Protein AF-A0A1G2TI21-F1 (afdb_monomer_lite)

pLDDT: mean 89.79, std 10.81, range [49.06, 98.62]

Secondary structure (DSSP, 8-state):
--HHHHHHHHHHHHHTS-TTS-HHHHHHHHHTHHHHHHHHHHHHS-SEEEE--GGGSTT--EEHHHHHHHHHHTTGGGGB--TTSHHHHHHHH-GGGS-GGGTTS-EEEEEEEEEETTEEEEEEEEEETTEEEEEEEETTSEE-TTSPEEEE-GGG-

Foldseek 3Di:
DDLVVLLVVLVVVLVPDDPPDDPVVSVVSVVCSVVSSLVCCLVPPPQKDWDDDPQQPPFGKDFLVVVLVSCVVVVQLVFFAECPDPLNVVCQVPVVPPDPVLAPAWEWRSVQWDDDPPWIWTWTWYDDPSGIDIDIDTRRDMDHPSYTTMGGDPSND

Sequence (157 aa):
MEINQFVEFASAVVRSLPRNLDPVTAQRWIREQGTLADVLRKALAPAFELYLAPGQQNGGTMTGFDIDKHLEETKLIDRAFILDDELVKGWLANHATYPEEFKGKAIFLWKSKRTIGSNRRVAYLCWHDNRVIVRWAWLESRWSGRSPALLMSSSVL

Radius of gyration: 20.41 Å; chains: 1; bounding box: 55×36×53 Å

Structure (mmCIF, N/CA/C/O backbone):
data_AF-A0A1G2TI21-F1
#
_entry.id   AF-A0A1G2TI21-F1
#
loop_
_atom_site.group_PDB
_atom_site.id
_atom_site.type_symbol
_atom_site.label_atom_id
_atom_site.label_alt_id
_atom_site.label_comp_id
_atom_site.label_asym_id
_atom_site.label_entity_id
_atom_site.label_seq_id
_atom_site.pdbx_PDB_ins_code
_atom_site.Cartn_x
_atom_site.Cartn_y
_atom_site.Cartn_z
_atom_site.occupancy
_atom_site.B_iso_or_equiv
_atom_site.auth_seq_id
_atom_site.auth_comp_id
_atom_site.auth_asym_id
_atom_site.auth_atom_id
_atom_site.pdbx_PDB_model_num
ATOM 1 N N . MET A 1 1 ? -13.786 3.032 3.639 1.00 51.84 1 MET A N 1
ATOM 2 C CA . MET A 1 1 ? -14.599 3.301 4.841 1.00 51.84 1 MET A CA 1
ATOM 3 C C . MET A 1 1 ? -14.696 4.809 4.977 1.00 51.84 1 MET A C 1
ATOM 5 O O . MET A 1 1 ? -13.662 5.459 5.070 1.00 51.84 1 MET A O 1
ATOM 9 N N . GLU A 1 2 ? -15.893 5.366 4.827 1.00 60.16 2 GLU A N 1
ATOM 10 C CA . GLU A 1 2 ? -16.106 6.820 4.756 1.00 60.16 2 GLU A CA 1
ATOM 11 C C . GLU A 1 2 ? -16.268 7.439 6.152 1.00 60.16 2 GLU A C 1
ATOM 13 O O . GLU A 1 2 ? -16.718 6.770 7.081 1.00 60.16 2 GLU A O 1
ATOM 18 N N . ILE A 1 3 ? -15.942 8.730 6.296 1.00 61.09 3 ILE A N 1
ATOM 19 C CA . ILE A 1 3 ? -16.057 9.504 7.553 1.00 61.09 3 ILE A CA 1
ATOM 20 C C . ILE A 1 3 ? -17.454 9.360 8.185 1.00 61.09 3 ILE A C 1
ATOM 22 O O . ILE A 1 3 ? -17.581 9.249 9.404 1.00 61.09 3 ILE A O 1
ATOM 26 N N . ASN A 1 4 ? -18.493 9.269 7.353 1.00 71.31 4 ASN A N 1
ATOM 27 C CA . ASN A 1 4 ? -19.881 9.155 7.794 1.00 71.31 4 ASN A CA 1
ATOM 28 C C . ASN A 1 4 ? -20.168 7.856 8.570 1.00 71.31 4 ASN A C 1
ATOM 30 O O . ASN A 1 4 ? -20.959 7.875 9.508 1.00 71.31 4 ASN A O 1
ATOM 34 N N . GLN A 1 5 ? -19.477 6.752 8.263 1.00 76.00 5 GLN A N 1
ATOM 35 C CA . GLN A 1 5 ? -19.720 5.455 8.912 1.00 76.00 5 GLN A CA 1
ATOM 36 C C . GLN A 1 5 ? -19.286 5.453 10.385 1.00 76.00 5 GLN A C 1
ATOM 38 O O . GLN A 1 5 ? -19.946 4.859 11.235 1.00 76.00 5 GLN A O 1
ATOM 43 N N . PHE A 1 6 ? -18.206 6.165 10.715 1.00 74.06 6 PHE A N 1
ATOM 44 C CA . PHE A 1 6 ? -17.738 6.290 12.097 1.00 74.06 6 PHE A CA 1
ATOM 45 C C . PHE A 1 6 ? -18.636 7.189 12.940 1.00 74.06 6 PHE A C 1
ATOM 47 O O . PHE A 1 6 ? -18.887 6.888 14.106 1.00 74.06 6 PHE A O 1
ATOM 54 N N . VAL A 1 7 ? -19.159 8.264 12.347 1.00 75.25 7 VAL A N 1
ATOM 55 C CA . VAL A 1 7 ? -20.132 9.146 13.004 1.00 75.25 7 VAL A CA 1
ATOM 56 C C . VAL A 1 7 ? -21.440 8.401 13.275 1.00 75.25 7 VAL A C 1
ATOM 58 O O . VAL A 1 7 ? -22.002 8.519 14.369 1.00 75.25 7 VAL A O 1
ATOM 61 N N . GLU A 1 8 ? -21.909 7.590 12.325 1.00 79.94 8 GLU A N 1
ATOM 62 C CA . GLU A 1 8 ? -23.090 6.742 12.509 1.00 79.94 8 GLU A CA 1
ATOM 63 C C . GLU A 1 8 ? -22.877 5.680 13.587 1.00 79.94 8 GLU A C 1
ATOM 65 O O . GLU A 1 8 ? -23.723 5.532 14.469 1.00 79.94 8 GLU A O 1
ATOM 70 N N . PHE A 1 9 ? -21.734 4.993 13.582 1.00 77.50 9 PHE A N 1
ATOM 71 C CA . PHE A 1 9 ? -21.417 4.007 14.612 1.00 77.50 9 PHE A CA 1
ATOM 72 C C . PHE A 1 9 ? -21.297 4.649 16.001 1.00 77.50 9 PHE A C 1
ATOM 74 O O . PHE A 1 9 ? -21.900 4.160 16.954 1.00 77.50 9 PHE A O 1
ATOM 81 N N . ALA A 1 10 ? -20.616 5.793 16.126 1.00 75.62 10 ALA A N 1
ATOM 82 C CA . ALA A 1 10 ? -20.565 6.546 17.379 1.00 75.62 10 ALA A CA 1
ATOM 83 C C . ALA A 1 10 ? -21.970 6.985 17.836 1.00 75.62 10 ALA A C 1
ATOM 85 O O . ALA A 1 10 ? -22.293 6.882 19.019 1.00 75.62 10 ALA A O 1
ATOM 86 N N . SER A 1 11 ? -22.843 7.390 16.903 1.00 80.00 11 SER A N 1
ATOM 87 C CA . SER A 1 11 ? -24.251 7.696 17.207 1.00 80.00 11 SER A CA 1
ATOM 88 C C . SER A 1 11 ? -24.996 6.466 17.725 1.00 80.00 11 SER A C 1
ATOM 90 O O . SER A 1 11 ? -25.776 6.568 18.669 1.00 80.00 11 SER A O 1
ATOM 92 N N . ALA A 1 12 ? -24.778 5.302 17.109 1.00 83.69 12 ALA A N 1
ATOM 93 C CA . ALA A 1 12 ? -25.405 4.048 17.503 1.00 83.69 12 ALA A CA 1
ATOM 94 C C . ALA A 1 12 ? -24.956 3.610 18.904 1.00 83.69 12 ALA A C 1
ATOM 96 O O . ALA A 1 12 ? -25.803 3.245 19.718 1.00 83.69 12 ALA A O 1
ATOM 97 N N . VAL A 1 13 ? -23.661 3.737 19.221 1.00 79.88 13 VAL A N 1
ATOM 98 C CA . VAL A 1 13 ? -23.118 3.480 20.564 1.00 79.88 13 VAL A CA 1
ATOM 99 C C . VAL A 1 13 ? -23.797 4.380 21.596 1.00 79.88 13 VAL A C 1
ATOM 101 O O . VAL A 1 13 ? -24.339 3.870 22.575 1.00 79.88 13 VAL A O 1
ATOM 104 N N . VAL A 1 14 ? -23.874 5.692 21.344 1.00 79.50 14 VAL A N 1
ATOM 105 C CA . VAL A 1 14 ? -24.547 6.646 22.245 1.00 79.50 14 VAL A CA 1
ATOM 106 C C . VAL A 1 14 ? -26.038 6.316 22.413 1.00 79.50 14 VAL A C 1
ATOM 108 O O . VAL A 1 14 ? -26.560 6.372 23.522 1.00 79.50 14 VAL A O 1
ATOM 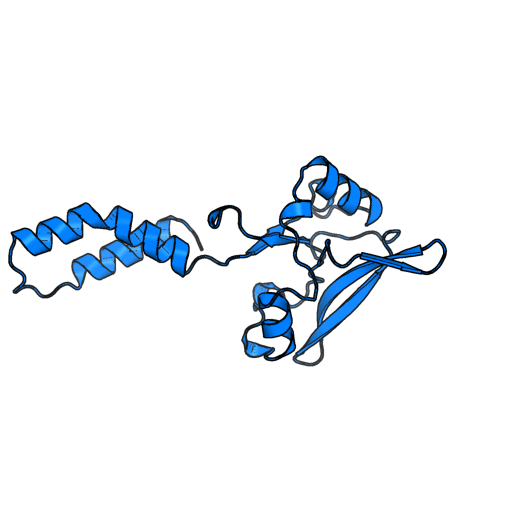111 N N . ARG A 1 15 ? -26.736 5.911 21.344 1.00 81.69 15 ARG A N 1
ATOM 112 C CA . ARG A 1 15 ? -28.155 5.501 21.402 1.00 81.69 15 ARG A CA 1
ATOM 113 C C . ARG A 1 15 ? -28.382 4.177 22.136 1.00 81.69 15 ARG A C 1
ATOM 115 O O . ARG A 1 15 ? -29.480 3.953 22.638 1.00 81.69 15 ARG A O 1
ATOM 122 N N . SER A 1 16 ? -27.376 3.306 22.177 1.00 82.69 16 SER A N 1
ATOM 123 C CA . SER A 1 16 ? -27.433 1.998 22.843 1.00 82.69 16 SER A CA 1
ATOM 124 C C . SER A 1 16 ? -27.150 2.055 24.348 1.00 82.69 16 SER A C 1
ATOM 126 O O . SER A 1 16 ? -27.250 1.038 25.034 1.00 82.69 16 SER A O 1
ATOM 128 N N . LEU A 1 17 ? -26.806 3.238 24.869 1.00 79.62 17 LEU A N 1
ATOM 129 C CA . LEU A 1 17 ? -26.493 3.441 26.276 1.00 79.62 17 LEU A CA 1
ATOM 130 C C . LEU A 1 17 ? -27.681 3.062 27.191 1.00 79.62 17 LEU A C 1
ATOM 132 O O . LEU A 1 17 ? -28.838 3.346 26.861 1.00 79.62 17 LEU A O 1
ATOM 136 N N . PRO A 1 18 ? -27.423 2.444 28.361 1.00 81.50 18 PRO A N 1
ATOM 137 C CA . PRO A 1 18 ? -28.463 2.104 29.326 1.00 81.50 18 PRO A CA 1
ATOM 138 C C . PRO A 1 18 ? -29.318 3.314 29.729 1.00 81.50 18 PRO A C 1
ATOM 140 O O . PRO A 1 18 ? -28.803 4.373 30.080 1.00 81.50 18 PRO A O 1
ATOM 143 N N . ARG A 1 19 ? -30.647 3.152 29.741 1.00 74.12 19 ARG A N 1
ATOM 144 C CA . ARG A 1 19 ? -31.590 4.242 30.075 1.00 74.12 19 ARG A CA 1
ATOM 145 C C . ARG A 1 19 ? -31.525 4.706 31.534 1.00 74.12 19 ARG A C 1
ATOM 147 O O . ARG A 1 19 ? -32.115 5.725 31.869 1.00 74.12 19 ARG A O 1
ATOM 154 N N . ASN A 1 20 ? -30.847 3.948 32.391 1.00 82.62 20 ASN A N 1
ATOM 155 C CA . ASN A 1 20 ? -30.619 4.257 33.800 1.00 82.62 20 ASN A CA 1
ATOM 156 C C . ASN A 1 20 ? -29.287 4.984 34.053 1.00 82.62 20 ASN A C 1
ATOM 158 O O . ASN A 1 20 ? -28.899 5.133 35.210 1.00 82.62 20 ASN A O 1
ATOM 162 N N . LEU A 1 21 ? -28.579 5.413 33.005 1.00 78.94 21 LEU A N 1
ATOM 163 C CA . LEU A 1 21 ? -27.457 6.331 33.159 1.00 78.94 21 LEU A CA 1
ATOM 164 C C . LEU A 1 21 ? -27.945 7.658 33.724 1.00 78.94 21 LEU A C 1
ATOM 166 O O . LEU A 1 21 ? -28.997 8.167 33.330 1.00 78.94 21 LEU A O 1
ATOM 170 N N . ASP A 1 22 ? -27.162 8.233 34.631 1.00 86.50 22 ASP A N 1
ATOM 171 C CA . ASP A 1 22 ? -27.474 9.563 35.115 1.00 86.50 22 ASP A CA 1
ATOM 172 C C . ASP A 1 22 ? -27.386 10.582 33.953 1.00 86.50 22 ASP A C 1
ATOM 174 O O . ASP A 1 22 ? -26.589 10.413 33.016 1.00 86.50 22 ASP A O 1
ATOM 178 N N . PRO A 1 23 ? -28.197 11.653 33.986 1.00 79.12 23 PRO A N 1
ATOM 179 C CA . PRO A 1 23 ? -28.269 12.614 32.888 1.00 79.12 23 PRO A CA 1
ATOM 180 C C . PRO A 1 23 ? -26.943 13.318 32.577 1.00 79.12 23 PRO A C 1
ATOM 182 O O . PRO A 1 23 ? -26.710 13.699 31.428 1.00 79.12 23 PRO A O 1
ATOM 185 N N . VAL A 1 24 ? -26.068 13.488 33.575 1.00 84.00 24 VAL A N 1
ATOM 186 C CA . VAL A 1 24 ? -24.775 14.166 33.414 1.00 84.00 24 VAL A CA 1
ATOM 187 C C . VAL A 1 24 ? -23.830 13.279 32.612 1.00 84.00 24 VAL A C 1
ATOM 189 O O . VAL A 1 24 ? -23.210 13.745 31.651 1.00 84.00 24 VAL A O 1
ATOM 192 N N . THR A 1 25 ? -23.779 11.987 32.932 1.00 81.25 25 THR A N 1
ATOM 193 C CA . THR A 1 25 ? -23.002 11.006 32.170 1.00 81.25 25 THR A CA 1
ATOM 194 C C . THR A 1 25 ? -23.543 10.857 30.750 1.00 81.25 25 THR A C 1
ATOM 196 O O . THR A 1 25 ? -22.763 10.897 29.798 1.00 81.25 25 THR A O 1
ATOM 199 N N . ALA A 1 26 ? -24.864 10.775 30.563 1.00 76.75 26 ALA A N 1
ATOM 200 C CA . ALA A 1 26 ? -25.468 10.681 29.231 1.00 76.75 26 ALA A CA 1
ATOM 201 C C . ALA A 1 26 ? -25.150 11.908 28.349 1.00 76.75 26 ALA A C 1
ATOM 203 O O . ALA A 1 26 ? -24.732 11.761 27.199 1.00 76.75 26 ALA A O 1
ATOM 204 N N . GLN A 1 27 ? -25.266 13.126 28.893 1.00 81.50 27 GLN A N 1
ATOM 205 C CA . GLN A 1 27 ? -24.886 14.350 28.178 1.00 81.50 27 GLN A CA 1
ATOM 206 C C . GLN A 1 27 ? -23.392 14.410 27.855 1.00 81.50 27 GLN A C 1
ATOM 208 O O . GLN A 1 27 ? -23.010 14.967 26.824 1.00 81.50 27 GLN A O 1
ATOM 213 N N . ARG A 1 28 ? -22.532 13.864 28.720 1.00 84.44 28 ARG A N 1
ATOM 214 C CA . ARG A 1 28 ? -21.093 13.797 28.462 1.00 84.44 28 ARG A CA 1
ATOM 215 C C . ARG A 1 28 ? -20.784 12.915 27.253 1.00 84.44 28 ARG A C 1
ATOM 217 O O . ARG A 1 28 ? -20.082 13.376 26.361 1.00 84.44 28 ARG A O 1
ATOM 224 N N . TRP A 1 29 ? -21.379 11.726 27.165 1.00 81.38 29 TRP A N 1
ATOM 225 C CA . TRP A 1 29 ? -21.217 10.832 26.011 1.00 81.38 29 TRP A CA 1
ATOM 226 C C . TRP A 1 29 ? -21.719 11.438 24.698 1.00 81.38 29 TRP A C 1
ATOM 228 O O . TRP A 1 29 ? -21.053 11.305 23.675 1.00 81.38 29 TRP A O 1
ATOM 238 N N . ILE A 1 30 ? -22.851 12.150 24.721 1.00 82.81 30 ILE A N 1
ATOM 239 C CA . ILE A 1 30 ? -23.359 12.866 23.538 1.00 82.81 30 ILE A CA 1
ATOM 240 C C . ILE A 1 30 ? -22.366 13.953 23.099 1.00 82.81 30 ILE A C 1
ATOM 242 O O . ILE A 1 30 ? -22.066 14.085 21.916 1.00 82.81 30 ILE A O 1
ATOM 246 N N . ARG A 1 31 ? -21.820 14.721 24.048 1.00 85.62 31 ARG A N 1
ATOM 247 C CA . ARG A 1 31 ? -20.852 15.793 23.765 1.00 85.62 31 ARG A CA 1
ATOM 248 C C . ARG A 1 31 ? -19.530 15.256 23.216 1.00 85.62 31 ARG A C 1
ATOM 250 O O . ARG A 1 31 ? -18.939 15.870 22.337 1.00 85.62 31 ARG A O 1
ATOM 257 N N . GLU A 1 32 ? -19.074 14.120 23.735 1.00 87.00 32 GLU A N 1
ATOM 258 C CA . GLU A 1 32 ? -17.811 13.477 23.355 1.00 87.00 32 GLU A CA 1
ATOM 259 C C . GLU A 1 32 ? -17.948 12.551 22.132 1.00 87.00 32 GLU A C 1
ATOM 261 O O . GLU A 1 32 ? -16.977 11.915 21.725 1.00 87.00 32 GLU A O 1
ATOM 266 N N . GLN A 1 33 ? -19.122 12.498 21.492 1.00 82.69 33 GLN A N 1
ATOM 267 C CA . GLN A 1 33 ? -19.380 11.628 20.343 1.00 82.69 33 GLN A CA 1
ATOM 268 C C . GLN A 1 33 ? -18.394 11.854 19.183 1.00 82.69 33 GLN A C 1
ATOM 270 O O . GLN A 1 33 ? -17.960 10.889 18.554 1.00 82.69 33 GLN A O 1
ATOM 275 N N . GLY A 1 34 ? -18.013 13.108 18.911 1.00 79.12 34 GLY A N 1
ATOM 276 C CA . GLY A 1 34 ? -17.005 13.432 17.893 1.00 79.12 34 GLY A CA 1
ATOM 277 C C . GLY A 1 34 ? -15.630 12.850 18.234 1.00 79.12 34 GLY A C 1
ATOM 278 O O . GLY A 1 34 ? -15.023 12.174 17.409 1.00 79.12 34 GLY A O 1
ATOM 279 N N . THR A 1 35 ? -15.194 13.007 19.486 1.00 83.69 35 THR A N 1
ATOM 280 C CA . THR A 1 35 ? -13.942 12.424 19.992 1.00 83.69 35 THR A CA 1
ATOM 281 C C . THR A 1 35 ? -13.954 10.900 19.898 1.00 83.69 35 THR A C 1
ATOM 283 O O . THR A 1 35 ? -12.966 10.298 19.483 1.00 83.69 35 THR A O 1
ATOM 286 N N . LEU A 1 36 ? -15.075 10.260 20.244 1.00 78.56 36 LEU A N 1
ATOM 287 C CA . LEU A 1 36 ? -15.232 8.813 20.111 1.00 78.56 36 LEU A CA 1
ATOM 288 C C . LEU A 1 36 ? -15.121 8.374 18.645 1.00 78.56 36 LEU A C 1
ATOM 290 O O . LEU A 1 36 ? -14.409 7.415 18.353 1.00 78.56 36 LEU A O 1
ATOM 294 N N . ALA A 1 37 ? -15.779 9.083 17.724 1.00 77.06 37 ALA A N 1
ATOM 295 C CA . ALA A 1 37 ? -15.675 8.806 16.295 1.00 77.06 37 ALA A CA 1
ATOM 296 C C . ALA A 1 37 ? -14.225 8.936 15.796 1.00 77.06 37 ALA A C 1
ATOM 298 O O . ALA A 1 37 ? -13.760 8.070 15.059 1.00 77.06 37 ALA A O 1
ATOM 299 N N . ASP A 1 38 ? -13.482 9.948 16.249 1.00 77.06 38 ASP A N 1
ATOM 300 C CA . ASP A 1 38 ? -12.073 10.139 15.891 1.00 77.06 38 ASP A CA 1
ATOM 301 C C . ASP A 1 38 ? -11.158 9.042 16.444 1.00 77.06 38 ASP A C 1
ATOM 303 O O . ASP A 1 38 ? -10.283 8.548 15.728 1.00 77.06 38 ASP A O 1
ATOM 307 N N . VAL A 1 39 ? -11.357 8.632 17.700 1.00 79.56 39 VAL A N 1
ATOM 308 C CA . VAL A 1 39 ? -10.603 7.529 18.317 1.00 79.56 39 VAL A CA 1
ATOM 309 C C . VAL A 1 39 ? -10.871 6.225 17.574 1.00 79.56 39 VAL A C 1
ATOM 311 O O . VAL A 1 39 ? -9.929 5.518 17.220 1.00 79.56 39 VAL A O 1
ATOM 314 N N . LEU A 1 40 ? -12.137 5.929 17.276 1.00 75.69 40 LEU A N 1
ATOM 315 C CA . LEU A 1 40 ? -12.517 4.742 16.513 1.00 75.69 40 LEU A CA 1
ATOM 316 C C . LEU A 1 40 ? -11.961 4.787 15.093 1.00 75.69 40 LEU A C 1
ATOM 318 O O . LEU A 1 40 ? -11.450 3.780 14.613 1.00 75.69 40 LEU A O 1
ATOM 322 N N . ARG A 1 41 ? -11.982 5.952 14.440 1.00 71.38 41 ARG A N 1
ATOM 323 C CA . ARG A 1 41 ? -11.367 6.139 13.125 1.00 71.38 41 ARG A CA 1
ATOM 324 C C . ARG A 1 41 ? -9.877 5.844 13.175 1.00 71.38 41 ARG A C 1
ATOM 326 O O . ARG A 1 41 ? -9.398 5.088 12.345 1.00 71.38 41 ARG A O 1
ATOM 333 N N . LYS A 1 42 ? -9.144 6.386 14.146 1.00 69.56 42 LYS A N 1
ATOM 334 C CA . LYS A 1 42 ? -7.704 6.119 14.290 1.00 69.56 42 LYS A CA 1
ATOM 335 C C . LYS A 1 42 ? -7.408 4.654 14.607 1.00 69.56 42 LYS A C 1
ATOM 337 O O . LYS A 1 42 ? -6.424 4.122 14.111 1.00 69.56 42 LYS A O 1
ATOM 342 N N . ALA A 1 43 ? -8.254 4.008 15.404 1.00 69.56 43 ALA A N 1
ATOM 343 C CA . ALA A 1 43 ? -8.070 2.614 15.795 1.00 69.56 43 ALA A CA 1
ATOM 344 C C . ALA A 1 43 ? -8.438 1.613 14.687 1.00 69.56 43 ALA A C 1
ATOM 346 O O . ALA A 1 43 ? -7.876 0.522 14.645 1.00 69.56 43 ALA A O 1
ATOM 347 N N . LEU A 1 44 ? -9.395 1.957 13.818 1.00 71.81 44 LEU A N 1
ATOM 348 C CA . LEU A 1 44 ? -10.007 1.017 12.871 1.00 71.81 44 LEU A CA 1
ATOM 349 C C . LEU A 1 44 ? -9.771 1.374 11.400 1.00 71.81 44 LEU A C 1
ATOM 351 O O . LEU A 1 44 ? -10.007 0.534 10.532 1.00 71.81 44 LEU A O 1
ATOM 355 N N . ALA A 1 45 ? -9.350 2.602 11.081 1.00 71.94 45 ALA A N 1
ATOM 356 C CA . ALA A 1 45 ? -9.005 2.948 9.710 1.00 71.94 45 ALA A CA 1
ATOM 357 C C . ALA A 1 45 ? -7.799 2.112 9.260 1.00 71.94 45 ALA A C 1
ATOM 359 O O . ALA A 1 45 ? -6.842 1.953 10.022 1.00 71.94 45 ALA A O 1
ATOM 360 N N . PRO A 1 46 ? -7.810 1.606 8.015 1.00 72.31 46 PRO A N 1
ATOM 361 C CA . PRO A 1 46 ? -6.653 0.923 7.470 1.00 72.31 46 PRO A CA 1
ATOM 362 C C . PRO A 1 46 ? -5.422 1.826 7.570 1.00 72.31 46 PRO A C 1
ATOM 364 O O . PRO A 1 46 ? -5.436 2.969 7.108 1.00 72.31 46 PRO A O 1
ATOM 367 N N . ALA A 1 47 ? -4.336 1.297 8.134 1.00 85.25 47 ALA A N 1
ATOM 368 C CA . ALA A 1 47 ? -3.057 2.003 8.227 1.00 85.25 47 ALA A CA 1
ATOM 369 C C . ALA A 1 47 ? -2.363 2.173 6.860 1.00 85.25 47 ALA A C 1
ATOM 371 O O . ALA A 1 47 ? -1.231 2.646 6.778 1.00 85.25 47 ALA A O 1
ATOM 372 N N . PHE A 1 48 ? -3.037 1.796 5.776 1.00 92.00 48 PHE A N 1
ATOM 373 C CA . PHE A 1 48 ? -2.527 1.778 4.420 1.00 92.00 48 PHE A CA 1
ATOM 374 C C . PHE A 1 48 ? -3.590 2.247 3.421 1.00 92.00 48 PHE A C 1
ATOM 376 O O . PHE A 1 48 ? -4.789 2.205 3.688 1.00 92.00 48 PHE A O 1
ATOM 383 N N . GLU A 1 49 ? -3.139 2.653 2.243 1.00 94.31 49 GLU A N 1
ATOM 384 C CA . GLU A 1 49 ? -3.967 2.974 1.090 1.00 94.31 49 GLU A CA 1
ATOM 385 C C . GLU A 1 49 ? -3.304 2.493 -0.206 1.00 94.31 49 GLU A C 1
ATOM 387 O O . GLU A 1 49 ? -2.081 2.344 -0.292 1.00 94.31 49 GLU A O 1
ATOM 392 N N . LEU A 1 50 ? -4.131 2.246 -1.223 1.00 96.44 50 LEU A N 1
ATOM 393 C CA . LEU A 1 50 ? -3.665 1.965 -2.576 1.00 96.44 50 LEU A CA 1
ATOM 394 C C . LEU A 1 50 ? -3.603 3.262 -3.372 1.00 96.44 50 LEU A C 1
ATOM 396 O O . LEU A 1 50 ? -4.619 3.924 -3.575 1.00 96.44 50 LEU A O 1
ATOM 400 N N . TYR A 1 51 ? -2.415 3.586 -3.864 1.00 97.50 51 TYR A N 1
ATOM 401 C CA . TYR A 1 51 ? -2.162 4.790 -4.633 1.00 97.50 51 TYR A CA 1
ATOM 402 C C . TYR A 1 51 ? -1.890 4.472 -6.104 1.00 97.50 51 TYR A C 1
ATOM 404 O O . TYR A 1 51 ? -1.095 3.589 -6.432 1.00 97.50 51 TYR A O 1
ATOM 412 N N . LEU A 1 52 ? -2.531 5.235 -6.989 1.00 98.25 52 LEU A N 1
ATOM 413 C CA . LEU A 1 52 ? -2.251 5.252 -8.421 1.00 98.25 52 LEU A CA 1
ATOM 414 C C . LEU A 1 52 ? -1.647 6.602 -8.791 1.00 98.25 52 LEU A C 1
ATOM 416 O O . LEU A 1 52 ? -2.285 7.640 -8.583 1.00 98.25 52 LEU A O 1
ATOM 420 N N . ALA A 1 53 ? -0.453 6.579 -9.387 1.00 97.50 53 ALA A N 1
ATOM 421 C CA . ALA A 1 53 ? 0.128 7.779 -9.975 1.00 97.50 53 ALA A CA 1
ATOM 422 C C . ALA A 1 53 ? -0.814 8.336 -11.062 1.00 97.50 53 ALA A C 1
ATOM 424 O O . ALA A 1 53 ? -1.527 7.551 -11.695 1.00 97.50 53 ALA A O 1
ATOM 425 N N . PRO A 1 54 ? -0.832 9.659 -11.318 1.00 98.00 54 PRO A N 1
ATOM 426 C CA . PRO A 1 54 ? -1.787 10.273 -12.242 1.00 98.00 54 PRO A CA 1
ATOM 427 C C . PRO A 1 54 ? -1.854 9.592 -13.617 1.00 98.00 54 PRO A C 1
ATOM 429 O O . PRO A 1 54 ? -2.940 9.351 -14.134 1.00 98.00 54 PRO A O 1
ATOM 432 N N . GLY A 1 55 ? -0.711 9.182 -14.176 1.00 96.69 55 GLY A N 1
ATOM 433 C CA . GLY A 1 55 ? -0.662 8.492 -15.470 1.00 96.69 55 GLY A CA 1
ATOM 434 C C . GLY A 1 55 ? -1.151 7.035 -15.462 1.00 96.69 55 GLY A C 1
ATOM 435 O O . GLY A 1 55 ? -1.299 6.451 -16.531 1.00 96.69 55 GLY A O 1
ATOM 436 N N . GLN A 1 56 ? -1.412 6.430 -14.298 1.00 97.44 56 GLN A N 1
ATOM 437 C CA . GLN A 1 56 ? -2.049 5.108 -14.174 1.00 97.44 56 GLN A CA 1
ATOM 438 C C . GLN A 1 56 ? -3.584 5.190 -14.088 1.00 97.44 56 GLN A C 1
ATOM 440 O O . GLN A 1 56 ? -4.267 4.164 -14.157 1.00 97.44 56 GLN A O 1
ATOM 445 N N . GLN A 1 57 ? -4.137 6.386 -13.876 1.00 96.50 5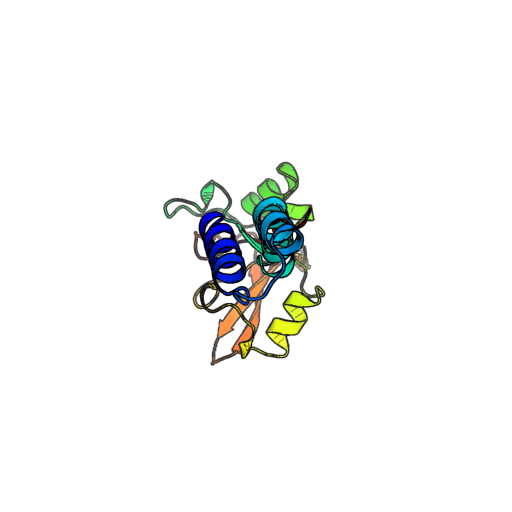7 GLN A N 1
ATOM 446 C CA . GLN A 1 57 ? -5.573 6.597 -13.700 1.00 96.50 57 GLN A CA 1
ATOM 447 C C . GLN A 1 57 ? -6.304 6.543 -15.048 1.00 96.50 57 GLN A C 1
ATOM 449 O O . GLN A 1 57 ? -5.690 6.646 -16.108 1.00 96.50 57 GLN A O 1
ATOM 454 N N . ASN A 1 58 ? -7.627 6.356 -15.022 1.00 95.50 58 ASN A N 1
ATOM 455 C CA . ASN A 1 58 ? -8.483 6.358 -16.220 1.00 95.50 58 ASN A CA 1
ATOM 456 C C . ASN A 1 58 ? -8.040 5.374 -17.325 1.00 95.50 58 ASN A C 1
ATOM 458 O O . ASN A 1 58 ? -8.165 5.657 -18.512 1.00 95.50 58 ASN A O 1
ATOM 462 N N . GLY A 1 59 ? -7.500 4.214 -16.933 1.00 93.88 59 GLY A N 1
ATOM 463 C CA . GLY A 1 59 ? -7.002 3.195 -17.867 1.00 93.88 59 GLY A CA 1
ATOM 464 C C . GLY A 1 59 ? -5.594 3.458 -18.409 1.00 93.88 59 GLY A C 1
ATOM 465 O O . GLY A 1 59 ? -5.107 2.678 -19.225 1.00 93.88 59 GLY A O 1
ATOM 466 N N . GLY A 1 60 ? -4.931 4.518 -17.943 1.00 97.06 60 GLY A N 1
ATOM 467 C CA . GLY A 1 60 ? -3.563 4.851 -18.307 1.00 97.06 60 GLY A CA 1
ATOM 468 C C . GLY A 1 60 ? -2.532 3.829 -17.824 1.00 97.06 60 GLY A C 1
ATOM 469 O O . GLY A 1 60 ? -2.794 2.954 -16.989 1.00 97.06 60 GLY A O 1
ATOM 470 N N . THR A 1 61 ? -1.324 3.954 -18.369 1.00 97.56 61 THR A N 1
ATOM 471 C CA . THR A 1 61 ? -0.165 3.161 -17.959 1.00 97.56 61 THR A CA 1
ATOM 472 C C . THR A 1 61 ? 1.069 4.037 -17.842 1.00 97.56 61 THR A C 1
ATOM 474 O O . THR A 1 61 ? 1.284 4.901 -18.690 1.00 97.56 61 THR A O 1
ATOM 477 N N . MET A 1 62 ? 1.925 3.749 -16.866 1.00 98.00 62 MET A N 1
ATOM 478 C CA . MET A 1 62 ? 3.232 4.394 -16.698 1.00 98.00 62 MET A CA 1
ATOM 479 C C . MET A 1 62 ? 4.331 3.343 -16.629 1.00 98.00 62 MET A C 1
ATOM 481 O O . MET A 1 62 ? 4.063 2.204 -16.237 1.00 98.00 62 MET A O 1
ATOM 485 N N . THR A 1 63 ? 5.560 3.699 -17.009 1.00 98.12 63 THR A N 1
ATOM 486 C CA . THR A 1 63 ? 6.693 2.819 -16.709 1.00 98.12 63 THR A CA 1
ATOM 487 C C . THR A 1 63 ? 6.960 2.819 -15.209 1.00 98.12 63 THR A C 1
ATOM 489 O O . THR A 1 63 ? 6.621 3.769 -14.499 1.00 98.12 63 THR A O 1
ATOM 492 N N . GLY A 1 64 ? 7.597 1.767 -14.712 1.00 97.75 64 GLY A N 1
ATOM 493 C CA . GLY A 1 64 ? 8.073 1.758 -13.339 1.00 97.75 64 GLY A CA 1
ATOM 494 C C . GLY A 1 64 ? 9.078 2.858 -13.031 1.00 97.75 64 GLY A C 1
ATOM 495 O O . GLY A 1 64 ? 9.050 3.400 -11.936 1.00 97.75 64 GLY A O 1
ATOM 496 N N . PHE A 1 65 ? 9.923 3.252 -13.980 1.00 97.88 65 PHE A N 1
ATOM 497 C CA . PHE A 1 65 ? 10.800 4.405 -13.777 1.00 97.88 65 PHE A CA 1
ATOM 498 C C . PHE A 1 65 ? 10.022 5.706 -13.571 1.00 97.88 65 PHE A C 1
ATOM 500 O O . PHE A 1 65 ? 10.347 6.463 -12.658 1.00 97.88 65 PHE A O 1
ATOM 507 N N . ASP A 1 66 ? 8.976 5.942 -14.364 1.00 98.38 66 ASP A N 1
ATOM 508 C CA . ASP A 1 66 ? 8.157 7.150 -14.232 1.00 98.38 66 ASP A CA 1
ATOM 509 C C . ASP A 1 66 ? 7.387 7.166 -12.908 1.00 98.38 66 ASP A C 1
ATOM 511 O O . ASP A 1 66 ? 7.252 8.216 -12.284 1.00 98.38 66 ASP A O 1
ATOM 515 N N . ILE A 1 67 ? 6.900 6.005 -12.455 1.00 98.38 67 ILE A N 1
ATOM 516 C CA . ILE A 1 67 ? 6.217 5.905 -11.160 1.00 98.38 67 ILE A CA 1
ATOM 517 C C . ILE A 1 67 ? 7.210 6.097 -10.011 1.00 98.38 67 ILE A C 1
ATOM 519 O O . ILE A 1 67 ? 6.893 6.832 -9.081 1.00 98.38 67 ILE A O 1
ATOM 523 N N . ASP A 1 68 ? 8.406 5.500 -10.073 1.00 98.19 68 ASP A N 1
ATOM 524 C CA . ASP A 1 68 ? 9.443 5.677 -9.045 1.00 98.19 68 ASP A CA 1
ATOM 525 C C . ASP A 1 68 ? 9.787 7.158 -8.881 1.00 98.19 68 ASP A C 1
ATOM 527 O O . ASP A 1 68 ? 9.711 7.714 -7.786 1.00 98.19 68 ASP A O 1
ATOM 531 N N . LYS A 1 69 ? 10.065 7.818 -10.010 1.00 98.31 69 LYS A N 1
ATOM 532 C CA . LYS A 1 69 ? 10.358 9.246 -10.072 1.00 98.31 69 LYS A CA 1
ATOM 533 C C . LYS A 1 69 ? 9.212 10.075 -9.497 1.00 98.31 69 LYS A C 1
ATOM 535 O O . LYS A 1 69 ? 9.446 10.928 -8.647 1.00 98.31 69 LYS A O 1
ATOM 540 N N . HIS A 1 70 ? 7.975 9.789 -9.904 1.00 98.25 70 HIS A N 1
ATOM 541 C CA . HIS A 1 70 ? 6.790 10.472 -9.387 1.00 98.25 70 HIS A CA 1
ATOM 542 C C . HIS A 1 70 ? 6.665 10.335 -7.864 1.00 98.25 70 HIS A C 1
ATOM 544 O O . HIS A 1 70 ? 6.412 11.321 -7.172 1.00 98.25 70 HIS A O 1
ATOM 550 N N . LEU A 1 71 ? 6.865 9.133 -7.315 1.00 98.25 71 LEU A N 1
ATOM 551 C CA . LEU A 1 71 ? 6.800 8.894 -5.871 1.00 98.25 71 LEU A CA 1
ATOM 552 C C . LEU A 1 71 ? 7.917 9.621 -5.107 1.00 98.25 71 LEU A C 1
ATOM 554 O O . LEU A 1 71 ? 7.675 10.104 -4.000 1.00 98.25 71 LEU A O 1
ATOM 558 N N . GLU A 1 72 ? 9.118 9.719 -5.680 1.00 98.12 72 GLU A N 1
ATOM 559 C CA . GLU A 1 72 ? 10.248 10.448 -5.092 1.00 98.12 72 GLU A CA 1
ATOM 560 C C . GLU A 1 72 ? 10.038 11.971 -5.118 1.00 98.12 72 GLU A C 1
ATOM 562 O O . GLU A 1 72 ? 10.251 12.646 -4.106 1.00 98.12 72 GLU A O 1
ATOM 567 N N . GLU A 1 73 ? 9.569 12.516 -6.242 1.00 98.25 73 GLU A N 1
ATOM 568 C CA . GLU A 1 73 ? 9.301 13.950 -6.415 1.00 98.25 73 GLU A CA 1
ATOM 569 C C . GLU A 1 73 ? 8.150 14.429 -5.524 1.00 98.25 73 GLU A C 1
ATOM 571 O O . GLU A 1 73 ? 8.220 15.508 -4.937 1.00 98.25 73 GLU A O 1
ATOM 576 N N . THR A 1 74 ? 7.117 13.601 -5.355 1.00 97.50 74 THR A N 1
ATOM 577 C CA . THR A 1 74 ? 5.949 13.905 -4.509 1.00 97.50 74 THR A CA 1
ATOM 578 C C . THR A 1 74 ? 6.128 13.520 -3.041 1.00 97.50 74 THR A C 1
ATOM 580 O O . THR A 1 74 ? 5.201 13.702 -2.252 1.00 97.50 74 THR A O 1
ATOM 583 N N . LYS A 1 75 ? 7.291 12.973 -2.656 1.00 97.50 75 LYS A N 1
ATOM 584 C CA . LYS A 1 75 ? 7.578 12.456 -1.300 1.00 97.50 75 LYS A CA 1
ATOM 585 C C . LYS A 1 75 ? 6.635 11.346 -0.826 1.00 97.50 75 LYS A C 1
ATOM 587 O O . LYS A 1 75 ? 6.645 10.960 0.340 1.00 97.50 75 LYS A O 1
ATOM 592 N N . LEU A 1 76 ? 5.856 10.756 -1.731 1.00 97.44 76 LEU A N 1
ATOM 593 C CA . LEU A 1 76 ? 5.026 9.591 -1.426 1.00 97.44 76 LEU A CA 1
ATOM 594 C C . LEU A 1 76 ? 5.868 8.338 -1.179 1.00 97.44 76 LEU A C 1
ATOM 596 O O . LEU A 1 76 ? 5.419 7.434 -0.473 1.00 97.44 76 LEU A O 1
ATOM 600 N N . ILE A 1 77 ? 7.100 8.297 -1.695 1.00 97.88 77 ILE A N 1
ATOM 601 C CA . ILE A 1 77 ? 8.042 7.206 -1.435 1.00 97.88 77 ILE A CA 1
ATOM 602 C C . ILE A 1 77 ? 8.300 7.005 0.065 1.00 97.88 77 ILE A C 1
ATOM 604 O O . ILE A 1 77 ? 8.441 5.866 0.503 1.00 97.88 77 ILE A O 1
ATOM 608 N N . ASP A 1 78 ? 8.261 8.066 0.876 1.00 96.50 78 ASP A N 1
ATOM 609 C CA . ASP A 1 78 ? 8.496 7.996 2.325 1.00 96.50 78 ASP A CA 1
ATOM 610 C C . ASP A 1 78 ? 7.385 7.235 3.057 1.00 96.50 78 ASP A C 1
ATOM 612 O O . ASP A 1 78 ? 7.615 6.649 4.115 1.00 96.50 78 ASP A O 1
ATOM 616 N N . ARG A 1 79 ? 6.200 7.163 2.449 1.00 96.69 79 ARG A N 1
ATOM 617 C CA . ARG A 1 79 ? 5.041 6.417 2.948 1.00 96.69 79 ARG A CA 1
ATOM 618 C C . ARG A 1 79 ? 4.953 5.013 2.362 1.00 96.69 79 ARG A C 1
ATOM 620 O O . ARG A 1 79 ? 4.134 4.230 2.826 1.00 96.69 79 ARG A O 1
ATOM 627 N N . ALA A 1 80 ? 5.735 4.689 1.337 1.00 97.94 80 ALA A N 1
ATOM 628 C CA . ALA A 1 80 ? 5.655 3.381 0.708 1.00 97.94 80 ALA A CA 1
ATOM 629 C C . ALA A 1 80 ? 6.139 2.273 1.649 1.00 97.94 80 ALA A C 1
ATOM 631 O O . ALA A 1 80 ? 7.079 2.461 2.424 1.00 97.94 80 ALA A O 1
ATOM 632 N N . PHE A 1 81 ? 5.505 1.110 1.537 1.00 98.00 81 PHE A N 1
ATOM 633 C CA . PHE A 1 81 ? 5.874 -0.073 2.308 1.00 98.00 81 PHE A CA 1
ATOM 634 C C . PHE A 1 81 ? 7.112 -0.784 1.733 1.00 98.00 81 PHE A C 1
ATOM 636 O O . PHE A 1 81 ? 7.423 -0.698 0.534 1.00 98.00 81 PHE A O 1
ATOM 643 N N . ILE A 1 82 ? 7.797 -1.528 2.598 1.00 97.56 82 ILE A N 1
ATOM 644 C CA . ILE A 1 82 ? 8.864 -2.485 2.300 1.00 97.56 82 ILE A CA 1
ATOM 645 C C . ILE A 1 82 ? 8.421 -3.913 2.676 1.00 97.56 82 ILE A C 1
ATOM 647 O O . ILE A 1 82 ? 7.495 -4.108 3.456 1.00 97.56 82 ILE A O 1
ATOM 651 N N . LEU A 1 83 ? 9.076 -4.934 2.117 1.00 97.62 83 LEU A N 1
ATOM 652 C CA . LEU A 1 83 ? 8.834 -6.346 2.443 1.00 97.62 83 LEU A CA 1
ATOM 653 C C . LEU A 1 83 ? 8.968 -6.658 3.938 1.00 97.62 83 LEU A C 1
ATOM 655 O O . LEU A 1 83 ? 8.275 -7.542 4.434 1.00 97.62 83 LEU A O 1
ATOM 659 N N . ASP A 1 84 ? 9.842 -5.931 4.633 1.00 96.94 84 ASP A N 1
ATOM 660 C CA . ASP A 1 84 ? 10.135 -6.169 6.043 1.00 96.94 84 ASP A CA 1
ATOM 661 C C . ASP A 1 84 ? 9.147 -5.499 7.006 1.00 96.94 84 ASP A C 1
ATOM 663 O O . ASP A 1 84 ? 9.251 -5.720 8.215 1.00 96.94 84 ASP A O 1
ATOM 667 N N . ASP A 1 85 ? 8.177 -4.728 6.508 1.00 96.06 85 ASP A N 1
ATOM 668 C CA . ASP A 1 85 ? 7.140 -4.146 7.357 1.00 96.06 85 ASP A CA 1
ATOM 669 C C . ASP A 1 85 ? 6.268 -5.246 7.979 1.00 96.06 85 ASP A C 1
ATOM 671 O O . ASP A 1 85 ? 5.824 -6.176 7.301 1.00 96.06 85 ASP A O 1
ATOM 675 N N . GLU A 1 86 ? 5.966 -5.119 9.274 1.00 94.88 86 GLU A N 1
ATOM 676 C CA . GLU A 1 86 ? 5.213 -6.130 10.034 1.00 94.88 86 GLU A CA 1
ATOM 677 C C . GLU A 1 86 ? 3.829 -6.420 9.438 1.00 94.88 86 GLU A C 1
ATOM 679 O O . GLU A 1 86 ? 3.389 -7.568 9.410 1.00 94.88 86 GLU A O 1
ATOM 684 N N . LEU A 1 87 ? 3.173 -5.404 8.866 1.00 94.00 87 LEU A N 1
ATOM 685 C CA . LEU A 1 87 ? 1.922 -5.581 8.127 1.00 94.00 87 LEU A CA 1
ATOM 686 C C . LEU A 1 87 ? 2.096 -6.535 6.932 1.00 94.00 87 LEU A C 1
ATOM 688 O O . LEU A 1 87 ? 1.296 -7.450 6.737 1.00 94.00 87 LEU A O 1
ATOM 692 N N . VAL A 1 88 ? 3.157 -6.335 6.144 1.00 96.62 88 VAL A N 1
ATOM 693 C CA . VAL A 1 88 ? 3.448 -7.134 4.947 1.00 96.62 88 VAL A CA 1
ATOM 694 C C . VAL A 1 88 ? 3.819 -8.562 5.336 1.00 96.62 88 VAL A C 1
ATOM 696 O O . VAL A 1 88 ? 3.283 -9.512 4.760 1.00 96.62 88 VAL A O 1
ATOM 699 N N . LYS A 1 89 ? 4.671 -8.734 6.352 1.00 96.94 89 LYS A N 1
ATOM 700 C CA . LYS A 1 89 ? 4.991 -10.053 6.918 1.00 96.94 89 LYS A CA 1
ATOM 701 C C . LYS A 1 89 ? 3.740 -10.768 7.426 1.00 96.94 89 LYS A C 1
ATOM 703 O O . LYS A 1 89 ? 3.578 -11.957 7.158 1.00 96.94 89 LYS A O 1
ATOM 708 N N . GLY A 1 90 ? 2.836 -10.050 8.093 1.00 95.38 90 GLY A N 1
ATOM 709 C CA . GLY A 1 90 ? 1.565 -10.579 8.583 1.00 95.38 90 GLY A CA 1
ATOM 710 C C . GLY A 1 90 ? 0.694 -11.158 7.467 1.00 95.38 90 GLY A C 1
ATOM 711 O O . GLY A 1 90 ? 0.207 -12.281 7.593 1.00 95.38 90 GLY A O 1
ATOM 712 N N . TRP A 1 91 ? 0.563 -10.448 6.343 1.00 96.25 91 TRP A N 1
ATOM 713 C CA . TRP A 1 91 ? -0.169 -10.944 5.169 1.00 96.25 91 TRP A CA 1
ATOM 714 C C . TRP A 1 91 ? 0.478 -12.161 4.509 1.00 96.25 91 TRP A C 1
ATOM 716 O O . TRP A 1 91 ? -0.223 -13.036 3.999 1.00 96.25 91 TRP A O 1
ATOM 726 N N . LEU A 1 92 ? 1.811 -12.226 4.498 1.00 96.69 92 LEU A N 1
ATOM 727 C CA . LEU A 1 92 ? 2.548 -13.367 3.954 1.00 96.69 92 LEU A CA 1
ATOM 728 C C . LEU A 1 92 ? 2.448 -14.602 4.860 1.00 96.69 92 LEU A C 1
ATOM 730 O O . LEU A 1 92 ? 2.368 -15.721 4.355 1.00 96.69 92 LEU A O 1
ATOM 734 N N . ALA A 1 93 ? 2.434 -14.408 6.181 1.00 96.06 93 ALA A N 1
ATOM 735 C CA . ALA A 1 93 ? 2.321 -15.482 7.166 1.00 96.06 93 ALA A CA 1
ATOM 736 C C . ALA A 1 93 ? 0.888 -16.019 7.295 1.00 96.06 93 ALA A C 1
ATOM 738 O O . ALA A 1 93 ? 0.690 -17.219 7.475 1.00 96.06 93 ALA A O 1
ATOM 739 N N . ASN A 1 94 ? -0.114 -15.144 7.189 1.00 93.88 94 ASN A N 1
ATOM 740 C CA . ASN A 1 94 ? -1.522 -15.505 7.268 1.00 93.88 94 ASN A CA 1
ATOM 741 C C . ASN A 1 94 ? -2.303 -14.865 6.117 1.00 93.88 94 ASN A C 1
ATOM 743 O O . ASN A 1 94 ? -2.756 -13.727 6.205 1.00 93.88 94 ASN A O 1
ATOM 747 N N . HIS A 1 95 ? -2.531 -15.631 5.051 1.00 91.06 95 HIS A N 1
ATOM 748 C CA . HIS A 1 95 ? -3.221 -15.128 3.864 1.00 91.06 95 HIS A CA 1
ATOM 749 C C . HIS A 1 95 ? -4.668 -14.676 4.127 1.00 91.06 95 HIS A C 1
ATOM 751 O O . HIS A 1 95 ? -5.218 -13.937 3.316 1.00 91.06 95 HIS A O 1
ATOM 757 N N . ALA A 1 96 ? -5.297 -15.097 5.233 1.00 91.69 96 ALA A N 1
ATOM 758 C CA . ALA A 1 96 ? -6.676 -14.728 5.554 1.00 91.69 96 ALA A CA 1
ATOM 759 C C . ALA A 1 96 ? -6.807 -13.260 5.987 1.00 91.69 96 ALA A C 1
ATOM 761 O O . ALA A 1 96 ? -7.905 -12.714 5.969 1.00 91.69 96 ALA A O 1
ATOM 762 N N . THR A 1 97 ? -5.698 -12.616 6.363 1.00 92.06 97 THR A N 1
ATOM 763 C CA . THR A 1 97 ? -5.661 -11.189 6.714 1.00 92.06 97 THR A CA 1
ATOM 764 C C . THR A 1 97 ? -5.317 -10.300 5.520 1.00 92.06 97 THR A C 1
ATOM 766 O O . THR A 1 97 ? -5.308 -9.075 5.654 1.00 92.06 97 THR A O 1
ATOM 769 N N . TYR A 1 98 ? -5.030 -10.891 4.354 1.00 94.62 98 TYR A N 1
ATOM 770 C CA . TYR A 1 98 ? -4.785 -10.134 3.135 1.00 94.62 98 TYR A CA 1
ATOM 771 C C . TYR A 1 98 ? -6.089 -9.502 2.633 1.00 94.62 98 TYR A C 1
ATOM 773 O O . TYR A 1 98 ? -7.077 -10.227 2.482 1.00 94.62 98 TYR A O 1
ATOM 781 N N . PRO A 1 99 ? -6.113 -8.190 2.341 1.00 94.25 99 PRO A N 1
ATOM 782 C CA . PRO A 1 99 ? -7.345 -7.518 1.952 1.00 94.25 99 PRO A CA 1
ATOM 783 C C . PRO A 1 99 ? -7.958 -8.118 0.681 1.00 94.25 99 PRO A C 1
ATOM 785 O O . PRO A 1 99 ? -7.273 -8.314 -0.329 1.00 94.25 99 PRO A O 1
ATOM 788 N N . GLU A 1 100 ? -9.262 -8.402 0.713 1.00 93.75 100 GLU A N 1
ATOM 789 C CA . GLU A 1 100 ? -9.981 -9.001 -0.419 1.00 93.75 100 GLU A CA 1
ATOM 790 C C . GLU A 1 100 ? -9.893 -8.100 -1.655 1.00 93.75 100 GLU A C 1
ATOM 792 O O . GLU A 1 100 ? -9.672 -8.563 -2.774 1.00 93.75 100 GLU A O 1
ATOM 797 N N . GLU A 1 101 ? -9.963 -6.785 -1.449 1.00 93.94 101 GLU A N 1
ATOM 798 C CA . GLU A 1 101 ? -9.857 -5.786 -2.500 1.00 93.94 101 GLU A CA 1
ATOM 799 C C . GLU A 1 101 ? -8.465 -5.725 -3.139 1.00 93.94 101 GLU A C 1
ATOM 801 O O . GLU A 1 101 ? -8.313 -5.110 -4.195 1.00 93.94 101 GLU A O 1
ATOM 806 N N . PHE A 1 102 ? -7.441 -6.363 -2.565 1.00 96.44 102 PHE A N 1
ATOM 807 C CA . PHE A 1 102 ? -6.117 -6.456 -3.188 1.00 96.44 102 PHE A CA 1
ATOM 808 C C . PHE A 1 102 ? -6.025 -7.639 -4.155 1.00 96.44 102 PHE A C 1
ATOM 810 O O . PHE A 1 102 ? -5.161 -7.655 -5.037 1.00 96.44 102 PHE A O 1
ATOM 817 N N . LYS A 1 103 ? -6.926 -8.622 -4.050 1.00 95.94 103 LYS A N 1
ATOM 818 C CA . LYS A 1 103 ? -6.925 -9.782 -4.942 1.00 95.94 103 LYS A CA 1
ATOM 819 C C . LYS A 1 103 ? -7.183 -9.351 -6.389 1.00 95.94 103 LYS A C 1
ATOM 821 O O . LYS A 1 103 ? -7.947 -8.431 -6.681 1.00 95.94 103 LYS A O 1
ATOM 826 N N . GLY A 1 104 ? -6.473 -9.994 -7.317 1.00 95.81 104 GLY A N 1
ATOM 827 C CA . GLY A 1 104 ? -6.480 -9.628 -8.739 1.00 95.81 104 GLY A CA 1
ATOM 828 C C . GLY A 1 104 ? -5.643 -8.391 -9.103 1.00 95.81 104 GLY A C 1
ATOM 829 O O . GLY A 1 104 ? -5.677 -7.962 -10.259 1.00 95.81 104 GLY A O 1
ATOM 830 N N . LYS A 1 105 ? -4.886 -7.823 -8.154 1.00 98.12 105 LYS A N 1
ATOM 831 C CA . LYS A 1 105 ? -3.943 -6.716 -8.376 1.00 98.12 105 LYS A CA 1
ATOM 832 C C . LYS A 1 105 ? -2.499 -7.144 -8.088 1.00 98.12 105 LYS A C 1
ATOM 834 O O . LYS A 1 105 ? -2.251 -8.142 -7.411 1.00 98.12 105 LYS A O 1
ATOM 839 N N . ALA A 1 106 ? -1.550 -6.371 -8.608 1.00 98.31 106 ALA A N 1
ATOM 840 C CA . ALA A 1 106 ? -0.143 -6.419 -8.227 1.00 98.31 106 ALA A CA 1
ATOM 841 C C . ALA A 1 106 ? 0.146 -5.225 -7.307 1.00 98.31 106 ALA A C 1
ATOM 843 O O . ALA A 1 106 ? 0.178 -4.088 -7.764 1.00 98.31 106 ALA A O 1
ATOM 844 N N . ILE A 1 107 ? 0.306 -5.466 -6.009 1.00 98.62 107 ILE A N 1
ATOM 845 C CA . ILE A 1 107 ? 0.445 -4.410 -5.000 1.00 98.62 107 ILE A CA 1
ATOM 846 C C . ILE A 1 107 ? 1.928 -4.113 -4.774 1.00 98.62 107 ILE A C 1
ATOM 848 O O . ILE A 1 107 ? 2.643 -4.941 -4.212 1.00 98.62 107 ILE A O 1
ATOM 852 N N . PHE A 1 108 ? 2.404 -2.959 -5.233 1.00 98.62 108 PHE A N 1
ATOM 853 C CA . PHE A 1 108 ? 3.827 -2.623 -5.263 1.00 98.62 108 PHE A CA 1
ATOM 854 C C . PHE A 1 108 ? 4.336 -2.041 -3.941 1.00 98.62 108 PHE A C 1
ATOM 856 O O . PHE A 1 108 ? 3.745 -1.118 -3.380 1.00 98.62 108 PHE A O 1
ATOM 863 N N . LEU A 1 109 ? 5.483 -2.555 -3.491 1.00 98.56 109 LEU A N 1
ATOM 864 C CA . LEU A 1 109 ? 6.183 -2.160 -2.268 1.00 98.56 109 LEU A CA 1
ATOM 865 C C . LEU A 1 109 ? 7.405 -1.319 -2.646 1.00 98.56 109 LEU A C 1
ATOM 867 O O . LEU A 1 109 ? 8.516 -1.832 -2.777 1.00 98.56 109 LEU A O 1
ATOM 871 N N . TRP A 1 110 ? 7.194 -0.029 -2.892 1.00 98.12 110 TRP A N 1
ATOM 872 C CA . TRP A 1 110 ? 8.167 0.834 -3.573 1.00 98.12 110 TRP A CA 1
ATOM 873 C C . TRP A 1 110 ? 9.463 1.131 -2.812 1.00 98.12 110 TRP A C 1
ATOM 875 O O . TRP A 1 110 ? 10.431 1.563 -3.433 1.00 98.12 110 TRP A O 1
ATOM 885 N N . LYS A 1 111 ? 9.545 0.823 -1.512 1.00 97.69 111 LYS A N 1
ATOM 886 C CA . LYS A 1 111 ? 10.830 0.813 -0.788 1.00 97.69 111 LYS A CA 1
ATOM 887 C C . LYS A 1 111 ? 11.618 -0.488 -0.974 1.00 97.69 111 LYS A C 1
ATOM 889 O O . LYS A 1 111 ? 12.817 -0.526 -0.721 1.00 97.69 111 LYS A O 1
ATOM 894 N N . SER A 1 112 ? 10.985 -1.544 -1.483 1.00 97.94 112 SER A N 1
ATOM 895 C CA . SER A 1 112 ? 11.619 -2.831 -1.803 1.00 97.94 112 SER A CA 1
ATOM 896 C C . SER A 1 112 ? 12.181 -2.830 -3.224 1.00 97.94 112 SER A C 1
ATOM 898 O O . SER A 1 112 ? 11.713 -3.571 -4.095 1.00 97.94 112 SER A O 1
ATOM 900 N N . LYS A 1 113 ? 13.175 -1.977 -3.479 1.00 97.06 113 LYS A N 1
ATOM 901 C CA . LYS A 1 113 ? 13.875 -1.898 -4.769 1.00 97.06 113 LYS A CA 1
ATOM 902 C C . LYS A 1 113 ? 15.177 -2.694 -4.716 1.00 97.06 113 LYS A C 1
ATOM 904 O O . LYS A 1 113 ? 15.854 -2.728 -3.694 1.00 97.06 113 LYS A O 1
ATOM 909 N N . ARG A 1 114 ? 15.553 -3.324 -5.829 1.00 95.75 114 ARG A N 1
ATOM 910 C CA . ARG A 1 114 ? 16.866 -3.965 -5.988 1.00 95.75 114 ARG A CA 1
ATOM 911 C C . ARG A 1 114 ? 17.424 -3.772 -7.386 1.00 95.75 114 ARG A C 1
ATOM 913 O O . ARG A 1 114 ? 16.673 -3.710 -8.360 1.00 95.75 114 ARG A O 1
ATOM 920 N N . THR A 1 115 ? 18.746 -3.772 -7.471 1.00 94.69 115 THR A N 1
ATOM 921 C CA . THR A 1 115 ? 19.491 -3.653 -8.725 1.00 94.69 115 THR A CA 1
ATOM 922 C C . THR A 1 115 ? 20.201 -4.970 -9.015 1.00 94.69 115 THR A C 1
ATOM 924 O O . THR A 1 115 ? 20.856 -5.528 -8.140 1.00 94.69 115 THR A O 1
ATOM 927 N N . ILE A 1 116 ? 20.048 -5.483 -10.235 1.00 89.69 116 ILE A N 1
ATOM 928 C CA . ILE A 1 116 ? 20.735 -6.678 -10.735 1.00 89.69 116 ILE A CA 1
ATOM 929 C C . ILE A 1 116 ? 21.367 -6.294 -12.076 1.00 89.69 116 ILE A C 1
ATOM 931 O O . ILE A 1 116 ? 20.663 -6.160 -13.079 1.00 89.69 116 ILE A O 1
ATOM 935 N N . GLY A 1 117 ? 22.686 -6.079 -12.086 1.00 89.62 117 GLY A N 1
ATOM 936 C CA . GLY A 1 117 ? 23.382 -5.497 -13.237 1.00 89.62 117 GLY A CA 1
ATOM 937 C C . GLY A 1 117 ? 22.886 -4.076 -13.526 1.00 89.62 117 GLY A C 1
ATOM 938 O O . GLY A 1 117 ? 22.800 -3.254 -12.618 1.00 89.62 117 GLY A O 1
ATOM 939 N N . SER A 1 118 ? 22.514 -3.800 -14.777 1.00 87.19 118 SER A N 1
ATOM 940 C CA . SER A 1 118 ? 21.887 -2.534 -15.193 1.00 87.19 118 SER A CA 1
ATOM 941 C C . SER A 1 118 ? 20.402 -2.436 -14.841 1.00 87.19 118 SER A C 1
ATOM 943 O O . SER A 1 118 ? 19.809 -1.365 -14.943 1.00 87.19 118 SER A O 1
ATOM 945 N N . ASN A 1 119 ? 19.781 -3.542 -14.435 1.00 90.69 119 ASN A N 1
ATOM 946 C CA . ASN A 1 119 ? 18.333 -3.629 -14.391 1.00 90.69 119 ASN A CA 1
ATOM 947 C C . ASN A 1 119 ? 17.821 -3.418 -12.964 1.00 90.69 119 ASN A C 1
ATOM 949 O O . ASN A 1 119 ? 18.308 -4.031 -12.008 1.00 90.69 119 ASN A O 1
ATOM 953 N N . ARG A 1 120 ? 16.783 -2.592 -12.817 1.00 96.25 120 ARG A N 1
ATOM 954 C CA . ARG A 1 120 ? 16.133 -2.331 -11.527 1.00 96.25 120 ARG A CA 1
ATOM 955 C C . ARG A 1 120 ? 14.812 -3.077 -11.428 1.00 96.25 120 ARG A C 1
ATOM 957 O O . ARG A 1 120 ? 14.037 -3.131 -12.386 1.00 96.25 120 ARG A O 1
ATOM 964 N N . ARG A 1 121 ? 14.548 -3.648 -10.255 1.00 97.62 121 ARG A N 1
ATOM 965 C CA . ARG A 1 121 ? 13.278 -4.296 -9.924 1.00 97.62 121 ARG A CA 1
ATOM 966 C C . ARG A 1 121 ? 12.693 -3.751 -8.636 1.00 97.62 121 ARG A C 1
ATOM 968 O O . ARG A 1 121 ? 13.429 -3.348 -7.742 1.00 97.62 121 ARG A O 1
ATOM 975 N N . VAL A 1 122 ? 11.380 -3.859 -8.527 1.00 98.44 122 VAL A N 1
ATOM 976 C CA . VAL A 1 122 ? 10.610 -3.574 -7.316 1.00 98.44 122 VAL A CA 1
ATOM 977 C C . VAL A 1 122 ? 9.778 -4.800 -6.947 1.00 98.44 122 VAL A C 1
ATOM 979 O O . VAL A 1 122 ? 9.322 -5.541 -7.830 1.00 98.44 122 VAL A O 1
ATOM 982 N N . ALA A 1 123 ? 9.644 -5.061 -5.649 1.00 98.56 123 ALA A N 1
ATOM 983 C CA . ALA A 1 123 ? 8.806 -6.142 -5.154 1.00 98.56 123 ALA A CA 1
ATOM 984 C C . ALA A 1 123 ? 7.321 -5.762 -5.214 1.00 98.56 123 ALA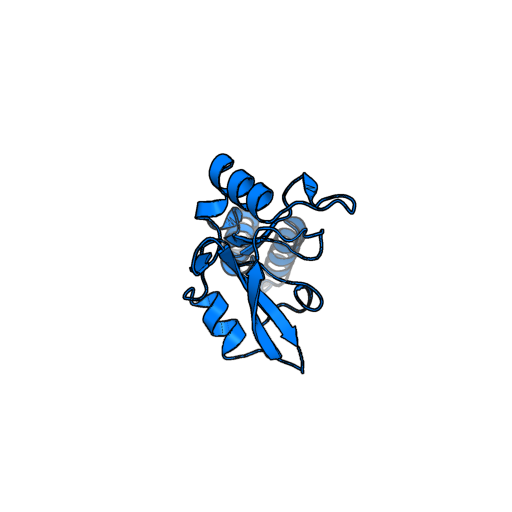 A C 1
ATOM 986 O O . ALA A 1 123 ? 6.941 -4.608 -5.003 1.00 98.56 123 ALA A O 1
ATOM 987 N N . TYR A 1 124 ? 6.474 -6.753 -5.460 1.00 98.62 124 TYR A N 1
ATOM 988 C CA . TYR A 1 124 ? 5.030 -6.616 -5.344 1.00 98.62 124 TYR A CA 1
ATOM 989 C C . TYR A 1 124 ? 4.407 -7.878 -4.751 1.00 98.62 124 TYR A C 1
ATOM 991 O O . TYR A 1 124 ? 4.940 -8.983 -4.897 1.00 98.62 124 TYR A O 1
ATOM 999 N N . LEU A 1 125 ? 3.265 -7.697 -4.096 1.00 98.44 125 LEU A N 1
ATOM 1000 C CA . LEU A 1 125 ? 2.415 -8.769 -3.595 1.00 98.44 125 LEU A CA 1
ATOM 1001 C C . LEU A 1 125 ? 1.333 -9.081 -4.626 1.00 98.44 125 LEU A C 1
ATOM 1003 O O . LEU A 1 125 ? 0.747 -8.168 -5.213 1.00 98.44 125 LEU A O 1
ATOM 1007 N N . CYS A 1 126 ? 1.032 -10.357 -4.828 1.00 97.75 126 CYS A N 1
ATOM 1008 C CA . CYS A 1 126 ? -0.160 -10.764 -5.561 1.00 97.75 126 CYS A CA 1
ATOM 1009 C C . CYS A 1 126 ? -0.801 -12.007 -4.943 1.00 97.75 126 CYS A C 1
ATOM 1011 O O . CYS A 1 126 ? -0.133 -12.831 -4.316 1.00 97.75 126 CYS A O 1
ATOM 1013 N N . TRP A 1 127 ? -2.114 -12.126 -5.138 1.00 97.62 127 TRP A N 1
ATOM 1014 C CA . TRP A 1 127 ? -2.874 -13.314 -4.766 1.00 97.62 127 TRP A CA 1
ATOM 1015 C C . TRP A 1 127 ? -2.755 -14.381 -5.855 1.00 97.62 127 TRP A C 1
ATOM 1017 O O . TRP A 1 127 ? -3.098 -14.124 -7.011 1.00 97.62 127 TRP A O 1
ATOM 1027 N N . HIS A 1 128 ? -2.274 -15.568 -5.497 1.00 95.38 128 HIS A N 1
ATOM 1028 C CA . HIS A 1 128 ? -2.093 -16.695 -6.410 1.00 95.38 128 HIS A CA 1
ATOM 1029 C C . HIS A 1 128 ? -2.201 -18.014 -5.640 1.00 95.38 128 HIS A C 1
ATOM 1031 O O . HIS A 1 128 ? -1.630 -18.131 -4.560 1.00 95.38 128 HIS A O 1
ATOM 1037 N N . ASP A 1 129 ? -2.906 -19.008 -6.1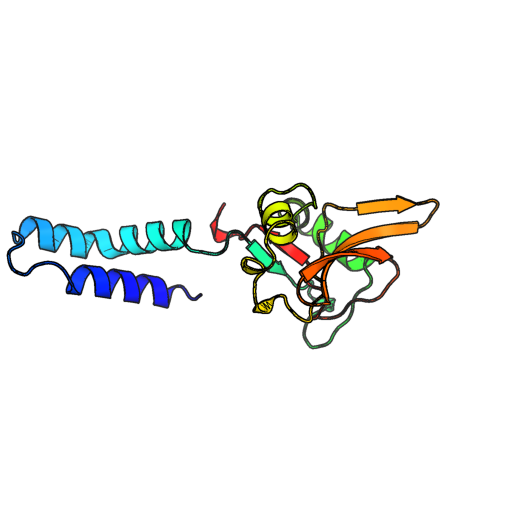86 1.00 93.62 129 ASP A N 1
ATOM 1038 C CA . ASP A 1 129 ? -3.121 -20.326 -5.559 1.00 93.62 129 ASP A CA 1
ATOM 1039 C C . ASP A 1 129 ? -3.526 -20.251 -4.077 1.00 93.62 129 ASP A C 1
ATOM 1041 O O . ASP A 1 129 ? -2.926 -20.888 -3.212 1.00 93.62 129 ASP A O 1
ATOM 1045 N N . ASN A 1 130 ? -4.538 -19.430 -3.779 1.00 93.31 130 ASN A N 1
ATOM 1046 C CA . ASN A 1 130 ? -5.089 -19.253 -2.432 1.00 93.31 130 ASN A CA 1
ATOM 1047 C C . ASN A 1 130 ? -4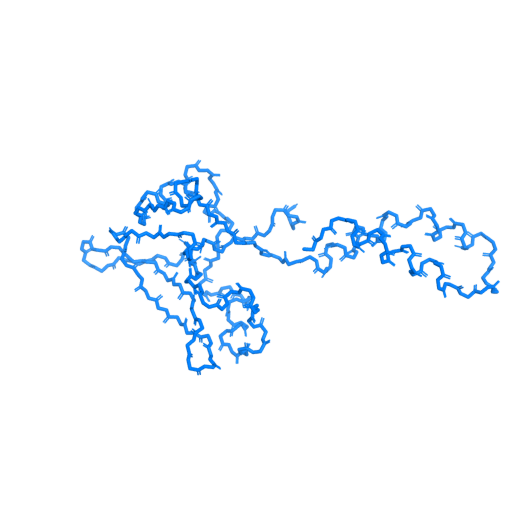.079 -18.758 -1.373 1.00 93.31 130 ASN A C 1
ATOM 1049 O O . ASN A 1 130 ? -4.202 -19.062 -0.188 1.00 93.31 130 ASN A O 1
ATOM 1053 N N . ARG A 1 131 ? -3.059 -18.003 -1.791 1.00 95.44 131 ARG A N 1
ATOM 1054 C CA . ARG A 1 131 ? -2.098 -17.357 -0.891 1.00 95.44 131 ARG A CA 1
ATOM 1055 C C . ARG A 1 131 ? -1.560 -16.055 -1.473 1.00 95.44 131 ARG A C 1
ATOM 1057 O O . ARG A 1 131 ? -1.624 -15.815 -2.679 1.00 95.44 131 ARG A O 1
ATOM 1064 N N . VAL A 1 132 ? -0.977 -15.236 -0.606 1.00 97.75 132 VAL A N 1
ATOM 1065 C CA . VAL A 1 132 ? -0.179 -14.075 -1.011 1.00 97.75 132 VAL A CA 1
ATOM 1066 C C . VAL A 1 132 ? 1.231 -14.550 -1.338 1.00 97.75 132 VAL A C 1
ATOM 1068 O O . VAL A 1 132 ? 1.834 -15.293 -0.566 1.00 97.75 132 VA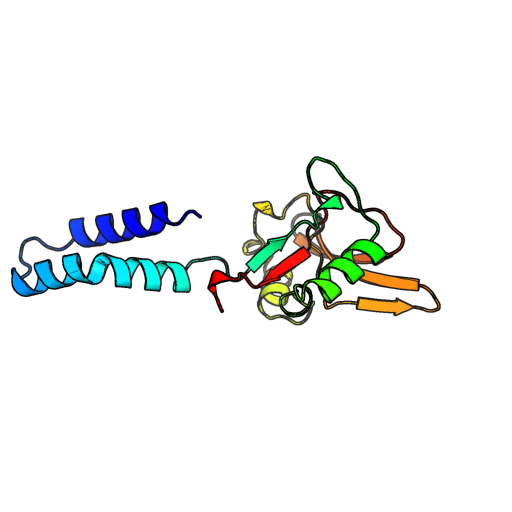L A O 1
ATOM 1071 N N . ILE A 1 133 ? 1.769 -14.123 -2.476 1.00 97.38 133 ILE A N 1
ATOM 1072 C CA . ILE A 1 133 ? 3.163 -14.373 -2.847 1.00 97.38 133 ILE A CA 1
ATOM 1073 C C . ILE A 1 133 ? 3.880 -13.068 -3.177 1.00 97.38 133 ILE A C 1
ATOM 1075 O O . ILE A 1 133 ? 3.268 -12.097 -3.624 1.00 97.38 133 ILE A O 1
ATOM 1079 N N . VAL A 1 134 ? 5.200 -13.076 -2.999 1.00 98.31 134 VAL A N 1
ATOM 1080 C CA . VAL A 1 134 ? 6.088 -11.992 -3.423 1.00 98.31 134 VAL A CA 1
ATOM 1081 C C . VAL A 1 134 ? 6.604 -12.286 -4.825 1.00 98.31 134 VAL A C 1
ATOM 1083 O O . VAL A 1 134 ? 7.123 -13.369 -5.104 1.00 98.31 134 VAL A O 1
ATOM 1086 N N . ARG A 1 135 ? 6.524 -11.298 -5.711 1.00 97.88 135 ARG A N 1
ATOM 1087 C CA . ARG A 1 135 ? 7.170 -11.316 -7.025 1.00 97.88 135 ARG A CA 1
ATOM 1088 C C . ARG A 1 135 ? 7.953 -10.024 -7.239 1.00 97.88 135 ARG A C 1
ATOM 1090 O O . ARG A 1 135 ? 7.849 -9.075 -6.471 1.00 97.88 135 ARG A O 1
ATOM 1097 N N . TRP A 1 136 ? 8.771 -10.006 -8.286 1.00 97.81 136 TRP A N 1
ATOM 1098 C CA . TRP A 1 136 ? 9.608 -8.862 -8.643 1.00 97.81 136 TRP A CA 1
ATOM 1099 C C . TRP A 1 136 ? 9.341 -8.460 -10.086 1.00 97.81 136 TRP A C 1
ATOM 1101 O O . TRP A 1 136 ? 9.403 -9.313 -10.973 1.00 97.81 136 TRP A O 1
ATOM 1111 N N . ALA A 1 137 ? 9.084 -7.177 -10.322 1.00 96.75 137 ALA A N 1
ATOM 1112 C CA . ALA A 1 137 ? 8.845 -6.622 -11.652 1.00 96.75 137 ALA A CA 1
ATOM 1113 C C . ALA A 1 137 ? 9.956 -5.645 -12.046 1.00 96.75 137 ALA A C 1
ATOM 1115 O O . ALA A 1 137 ? 10.527 -4.971 -11.190 1.00 96.75 137 ALA A O 1
ATOM 1116 N N . TRP A 1 138 ? 10.260 -5.585 -13.341 1.00 97.00 138 TRP A N 1
ATOM 1117 C CA . TRP A 1 138 ? 11.254 -4.679 -13.916 1.00 97.00 138 TRP A CA 1
ATOM 1118 C C . TRP A 1 138 ? 10.700 -3.269 -14.083 1.00 97.00 138 TRP A C 1
ATOM 1120 O O . TRP A 1 138 ? 9.624 -3.120 -14.653 1.00 97.00 138 TRP A O 1
ATOM 1130 N N . LEU A 1 139 ? 11.454 -2.243 -13.679 1.00 97.31 139 LEU A N 1
ATOM 1131 C CA . LEU A 1 139 ? 11.005 -0.844 -13.762 1.00 97.31 139 LEU A CA 1
ATOM 1132 C C . LEU A 1 139 ? 10.796 -0.343 -15.206 1.00 97.31 139 LEU A C 1
ATOM 1134 O O . LEU A 1 139 ? 10.075 0.622 -15.419 1.00 97.31 139 LEU A O 1
ATOM 1138 N N . GLU A 1 140 ? 11.360 -1.015 -16.206 1.00 96.00 140 GLU A N 1
ATOM 1139 C CA . GLU A 1 140 ? 11.125 -0.714 -17.629 1.00 96.00 140 GLU A CA 1
ATOM 1140 C C . GLU A 1 140 ? 9.712 -1.092 -18.099 1.00 96.00 140 GLU A C 1
ATOM 1142 O O . GLU A 1 140 ? 9.231 -0.607 -19.122 1.00 96.00 140 GLU A O 1
ATOM 1147 N N . SER A 1 141 ? 9.034 -1.980 -17.366 1.00 95.44 141 SER A N 1
ATOM 1148 C CA . SER A 1 141 ? 7.691 -2.435 -17.722 1.00 95.44 141 SER A CA 1
ATOM 1149 C C . SER A 1 141 ? 6.653 -1.336 -17.512 1.00 95.44 141 SER A C 1
ATOM 1151 O O . SER A 1 141 ? 6.774 -0.512 -16.607 1.00 95.44 141 SER A O 1
ATOM 1153 N N . ARG A 1 142 ? 5.594 -1.366 -18.328 1.00 96.69 142 ARG A N 1
ATOM 1154 C CA . ARG A 1 142 ? 4.420 -0.500 -18.168 1.00 96.69 142 ARG A CA 1
ATOM 1155 C C . ARG A 1 142 ? 3.387 -1.132 -17.249 1.00 96.69 142 ARG A C 1
ATOM 1157 O O . ARG A 1 142 ? 3.069 -2.313 -17.386 1.00 96.69 142 ARG A O 1
ATOM 1164 N N . TRP A 1 143 ? 2.826 -0.327 -16.358 1.00 96.69 143 TRP A N 1
ATOM 1165 C CA . TRP A 1 143 ? 1.893 -0.760 -15.326 1.00 96.69 143 TRP A CA 1
ATOM 1166 C C . TRP A 1 143 ? 0.635 0.103 -15.321 1.00 96.69 143 TRP A C 1
ATOM 1168 O O . TRP A 1 143 ? 0.708 1.322 -15.456 1.00 96.69 143 TRP A O 1
ATOM 1178 N N . SER A 1 144 ? -0.521 -0.546 -15.179 1.00 96.06 144 SER A N 1
ATOM 1179 C CA . SER A 1 144 ? -1.847 0.079 -15.247 1.00 96.06 144 SER A CA 1
ATOM 1180 C C . SER A 1 144 ? -2.442 0.327 -13.857 1.00 96.06 144 SER A C 1
ATOM 1182 O O . SER A 1 144 ? -1.785 0.108 -12.838 1.00 96.06 144 SER A O 1
ATOM 1184 N N . GLY A 1 145 ? -3.723 0.703 -13.799 1.00 95.81 145 GLY A N 1
ATOM 1185 C CA . GLY A 1 145 ? -4.498 0.813 -12.557 1.00 95.81 145 GLY A CA 1
ATOM 1186 C C . GLY A 1 145 ? -4.617 -0.475 -11.720 1.00 95.81 145 GLY A C 1
ATOM 1187 O O . GLY A 1 145 ? -5.067 -0.422 -10.579 1.00 95.81 145 GLY A O 1
ATOM 1188 N N . ARG A 1 146 ? -4.203 -1.643 -12.239 1.00 97.06 146 ARG A N 1
ATOM 1189 C CA . ARG A 1 146 ? -4.101 -2.897 -11.457 1.00 97.06 146 ARG A CA 1
ATOM 1190 C C . ARG A 1 146 ? -2.763 -3.068 -10.734 1.00 97.06 146 ARG A C 1
ATOM 1192 O O . ARG A 1 146 ? -2.555 -4.094 -10.088 1.00 97.06 146 ARG A O 1
ATOM 1199 N N . SER A 1 147 ? -1.895 -2.067 -10.827 1.00 98.12 147 SER A N 1
ATOM 1200 C CA . SER A 1 147 ? -0.552 -2.062 -10.257 1.00 98.12 147 SER A CA 1
ATOM 1201 C C . SER A 1 147 ? -0.340 -0.885 -9.290 1.00 98.12 147 SER A C 1
ATOM 1203 O O . SER A 1 147 ? 0.526 -0.042 -9.541 1.00 98.12 147 SER A O 1
ATOM 1205 N N . PRO A 1 148 ? -1.159 -0.750 -8.231 1.00 98.44 148 PRO A N 1
ATOM 1206 C CA . PRO A 1 148 ? -1.035 0.362 -7.297 1.00 98.44 148 PRO A CA 1
ATOM 1207 C C . PRO A 1 148 ? 0.197 0.244 -6.400 1.00 98.44 148 PRO A C 1
ATOM 1209 O O . PRO A 1 148 ? 0.653 -0.854 -6.071 1.00 98.44 148 PRO A O 1
ATOM 1212 N N . ALA A 1 149 ? 0.688 1.396 -5.952 1.00 98.31 149 ALA A N 1
ATOM 1213 C CA . ALA A 1 149 ? 1.622 1.505 -4.842 1.00 98.31 149 ALA A CA 1
ATOM 1214 C C . ALA A 1 149 ? 0.878 1.309 -3.515 1.00 98.31 149 ALA A C 1
ATOM 1216 O O . ALA A 1 149 ? -0.185 1.897 -3.313 1.00 98.31 149 ALA A O 1
ATOM 1217 N N . LEU A 1 150 ? 1.442 0.521 -2.602 1.00 98.06 150 LEU A N 1
ATOM 1218 C CA . LEU A 1 150 ? 0.967 0.460 -1.223 1.00 98.06 150 LEU A CA 1
ATOM 1219 C C . LEU A 1 150 ? 1.648 1.550 -0.402 1.00 98.06 150 LEU A C 1
ATOM 1221 O O . LEU A 1 150 ? 2.873 1.532 -0.246 1.00 98.06 150 LEU A O 1
ATOM 1225 N N . LEU A 1 151 ? 0.856 2.474 0.132 1.00 97.50 151 LEU A N 1
ATOM 1226 C CA . LEU A 1 151 ? 1.333 3.581 0.957 1.00 97.50 151 LEU A CA 1
ATOM 1227 C C . LEU A 1 151 ? 0.719 3.514 2.350 1.00 97.50 151 LEU A C 1
ATOM 1229 O O . LEU A 1 151 ? -0.406 3.056 2.508 1.00 97.50 151 LEU A O 1
ATOM 1233 N N . MET A 1 152 ? 1.427 4.014 3.357 1.00 93.75 152 MET A N 1
ATOM 1234 C CA . MET A 1 152 ? 0.870 4.279 4.679 1.00 93.75 152 MET A CA 1
ATOM 1235 C C . MET A 1 152 ? -0.209 5.357 4.564 1.00 93.75 152 MET A C 1
ATOM 1237 O O . MET A 1 152 ? -0.002 6.375 3.896 1.00 93.75 152 MET A O 1
ATOM 1241 N N . SER A 1 153 ? -1.361 5.133 5.195 1.00 87.75 153 SER A N 1
ATOM 1242 C CA . SER A 1 153 ? -2.498 6.055 5.132 1.00 87.75 153 SER A CA 1
ATOM 1243 C C . SER A 1 153 ? -2.133 7.417 5.723 1.00 87.75 153 SER A C 1
ATOM 1245 O O . SER A 1 153 ? -1.537 7.502 6.795 1.00 87.75 153 SER A O 1
ATOM 1247 N N . SER A 1 154 ? -2.528 8.495 5.044 1.00 76.81 154 SER A N 1
ATOM 1248 C CA . SER A 1 154 ? -2.328 9.873 5.519 1.00 76.81 154 SER A CA 1
ATOM 1249 C C . SER A 1 154 ? -3.119 10.190 6.792 1.00 76.81 154 SER A C 1
ATOM 1251 O O . SER A 1 154 ? -2.834 11.177 7.454 1.00 76.81 154 SER A O 1
ATOM 1253 N N . SER A 1 155 ? -4.095 9.351 7.156 1.00 61.97 155 SER A N 1
ATOM 1254 C CA . SER A 1 155 ? -4.900 9.505 8.377 1.00 61.97 155 SER A CA 1
ATOM 1255 C C . SER A 1 155 ? -4.206 9.032 9.660 1.00 61.97 155 SER A C 1
ATOM 1257 O O . SER A 1 155 ? -4.797 9.159 10.732 1.00 61.97 155 SER A O 1
ATOM 1259 N N . VAL A 1 156 ? -3.007 8.452 9.545 1.00 54.06 156 VAL A N 1
ATOM 1260 C CA . VAL A 1 156 ? -2.217 7.902 10.664 1.00 54.06 156 VAL A CA 1
ATOM 1261 C C . VAL A 1 156 ? -1.003 8.789 11.007 1.00 54.06 156 VAL A C 1
ATOM 1263 O O . VAL A 1 156 ? -0.325 8.529 11.998 1.00 54.06 156 VAL A O 1
ATOM 1266 N N . LEU A 1 157 ? -0.762 9.856 10.232 1.00 49.06 157 LEU A N 1
ATOM 1267 C CA . LEU A 1 157 ? 0.206 10.923 10.529 1.00 49.06 157 LEU A CA 1
ATOM 1268 C C . LEU A 1 157 ? -0.468 12.051 11.322 1.00 49.06 157 LEU A C 1
ATOM 1270 O O . LEU A 1 157 ? 0.198 12.597 12.227 1.00 49.06 157 LEU A O 1
#

Organism: NCBI:txid1802748